Protein AF-A0A4Q9V4V1-F1 (afdb_monomer)

Radius of gyration: 19.23 Å; Cα contacts (8 Å, |Δi|>4): 78; chains: 1; bounding box: 47×26×48 Å

Sequence (100 aa):
MEKFIEYLSTLWPLLPLLFFIIAVTFRLLDNSTSLFLQRDILINSSNVSRRLLKSQIKHNSDPEFTRKLKQALILRNLQQGFIILSILSFPFSLLFFFLG

pLDDT: mean 79.48, std 10.21, range [53.47, 93.38]

Mean predicted aligned error: 8.37 Å

Foldseek 3Di:
DVVVLVVVLVCLVCLLVVLLVLLVVLVVVLPVQVLCVVVVNDDPDPDDDPVNLVVCLVPPPDPVSNVSSVVSNVSNVSSVVSNVSSVVSVVVSVVSNVVD

Solvent-accessible surface area (backbone atoms only — not comparable to full-atom values): 5474 Å² total; per-residue (Å²): 110,66,69,60,51,55,56,46,39,69,50,42,65,50,48,25,55,52,29,39,52,53,19,51,50,34,54,70,67,45,56,52,54,59,61,36,56,78,66,73,47,87,65,99,50,87,68,74,53,72,68,55,53,56,49,47,53,71,73,51,86,53,67,68,60,35,49,54,52,51,49,34,51,51,35,53,50,51,20,53,49,27,43,50,50,15,60,59,36,42,64,54,23,51,51,40,55,72,74,96

Secondary structure (DSSP, 8-state):
-HHHHHHHHHHGGGHHHHHHHHHHHHHHH--HHHHHHTTT---SSSS--HHHHHHHHHH---HHHHHHHHHHHHHHHHHHHHHHHHHHHHHHHHHHHHH-

Structure (mmCIF, N/CA/C/O backbone):
data_AF-A0A4Q9V4V1-F1
#
_entry.id   AF-A0A4Q9V4V1-F1
#
loop_
_atom_site.group_PDB
_atom_site.id
_atom_site.type_symbol
_atom_site.label_atom_id
_atom_site.label_alt_id
_atom_site.label_comp_id
_atom_site.label_asym_id
_atom_site.label_entity_id
_atom_site.label_seq_id
_atom_site.pdbx_PDB_ins_code
_atom_site.Cartn_x
_atom_site.Cartn_y
_atom_site.Car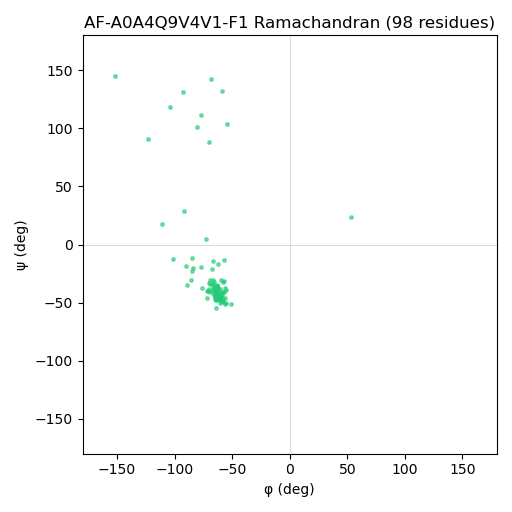tn_z
_atom_site.occupancy
_atom_site.B_iso_or_equiv
_atom_site.auth_seq_id
_atom_site.auth_comp_id
_atom_site.auth_asym_id
_atom_site.auth_atom_id
_atom_site.pdbx_PDB_model_num
ATOM 1 N N . MET A 1 1 ? 27.172 13.486 -19.898 1.00 62.59 1 MET A N 1
ATOM 2 C CA . MET A 1 1 ? 25.703 13.353 -19.785 1.00 62.59 1 MET A CA 1
ATOM 3 C C . MET A 1 1 ? 25.256 11.936 -20.132 1.00 62.59 1 MET A C 1
ATOM 5 O O . MET A 1 1 ? 24.509 11.365 -19.358 1.00 62.59 1 MET A O 1
ATOM 9 N N . GLU A 1 2 ? 25.788 11.333 -21.197 1.00 73.12 2 GLU A N 1
ATOM 10 C CA . GLU A 1 2 ? 25.455 9.961 -21.631 1.00 73.12 2 GLU A CA 1
ATOM 11 C C . GLU A 1 2 ? 25.662 8.891 -20.547 1.00 73.12 2 GLU A C 1
ATOM 13 O O . GLU A 1 2 ? 24.709 8.210 -20.194 1.00 73.12 2 GLU A O 1
ATOM 18 N N . LYS A 1 3 ? 26.833 8.846 -19.893 1.00 77.19 3 LYS A N 1
ATOM 19 C CA . LYS A 1 3 ? 27.079 7.912 -18.771 1.00 77.19 3 LYS A CA 1
ATOM 20 C C . LYS A 1 3 ? 26.081 8.047 -17.615 1.00 77.19 3 LYS A C 1
ATOM 22 O O . LYS A 1 3 ? 25.799 7.082 -16.921 1.00 77.19 3 LYS A O 1
ATOM 27 N N . PHE A 1 4 ? 25.563 9.254 -17.373 1.00 77.19 4 PHE A N 1
ATOM 28 C CA . PHE A 1 4 ? 24.568 9.471 -16.320 1.00 77.19 4 PHE A CA 1
ATOM 29 C C . PHE A 1 4 ? 23.213 8.870 -16.711 1.00 77.19 4 PHE A C 1
ATOM 31 O O . PHE A 1 4 ? 22.564 8.258 -15.870 1.00 77.19 4 PHE A O 1
ATOM 38 N N . ILE A 1 5 ? 22.815 8.999 -17.981 1.00 77.31 5 ILE A N 1
ATOM 39 C CA . ILE A 1 5 ? 21.590 8.382 -18.506 1.00 77.31 5 ILE A CA 1
ATOM 40 C C . ILE A 1 5 ? 21.718 6.856 -18.521 1.00 77.31 5 ILE A C 1
ATOM 42 O O . ILE A 1 5 ? 20.776 6.185 -18.126 1.00 77.31 5 ILE A O 1
ATOM 46 N N . GLU A 1 6 ? 22.886 6.321 -18.872 1.00 77.31 6 GLU A N 1
ATOM 47 C CA . GLU A 1 6 ? 23.177 4.879 -18.880 1.00 77.31 6 GLU A CA 1
ATOM 48 C C . GLU A 1 6 ? 23.102 4.251 -17.472 1.00 77.31 6 GLU A C 1
ATOM 50 O O . GLU A 1 6 ? 22.484 3.204 -17.260 1.00 77.31 6 GLU A O 1
ATOM 55 N N . TYR A 1 7 ? 23.656 4.923 -16.455 1.00 81.12 7 TYR A N 1
ATOM 56 C CA . TYR A 1 7 ? 23.487 4.474 -15.070 1.00 81.12 7 TYR A CA 1
ATOM 57 C C . TYR A 1 7 ? 22.031 4.576 -14.603 1.00 81.12 7 TYR A C 1
ATOM 59 O O . TYR A 1 7 ? 21.549 3.707 -13.873 1.00 81.12 7 TYR A O 1
ATOM 67 N N . LEU A 1 8 ? 21.317 5.622 -15.024 1.00 75.88 8 LEU A N 1
ATOM 68 C CA . LEU A 1 8 ? 19.926 5.836 -14.642 1.00 75.88 8 LEU A CA 1
ATOM 69 C C . LEU A 1 8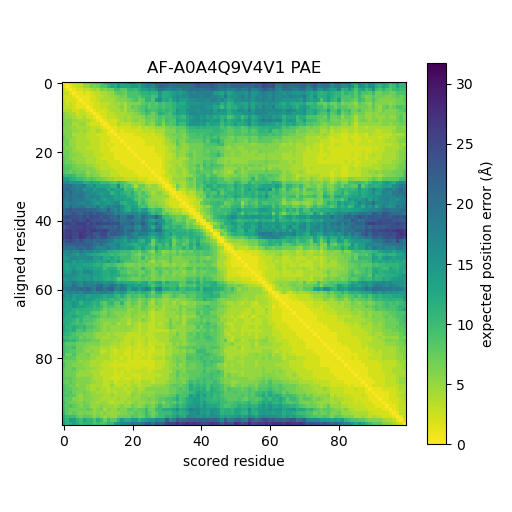 ? 18.981 4.822 -15.309 1.00 75.88 8 LEU A C 1
ATOM 71 O O . LEU A 1 8 ? 18.090 4.305 -14.634 1.00 75.88 8 LEU A O 1
ATOM 75 N N . SER A 1 9 ? 19.201 4.486 -16.584 1.00 74.12 9 SER A N 1
ATOM 76 C CA . SER A 1 9 ? 18.433 3.476 -17.328 1.00 74.12 9 SER A CA 1
ATOM 77 C C . SER A 1 9 ? 18.639 2.074 -16.759 1.00 74.12 9 SER A C 1
ATOM 79 O O . SER A 1 9 ? 17.693 1.293 -16.709 1.00 74.12 9 SER A O 1
ATOM 81 N N . THR A 1 10 ? 19.829 1.784 -16.228 1.00 79.88 10 THR A N 1
ATOM 82 C CA . THR A 1 10 ? 20.115 0.520 -15.533 1.00 79.88 10 THR A CA 1
ATOM 83 C C . THR A 1 10 ? 19.373 0.413 -14.193 1.00 79.88 10 THR A C 1
ATOM 85 O O . THR A 1 10 ? 18.961 -0.674 -13.790 1.00 79.88 10 THR A O 1
ATOM 88 N N . LEU A 1 11 ? 19.172 1.533 -13.486 1.00 80.81 11 LEU A N 1
ATOM 89 C CA . LEU A 1 11 ? 18.534 1.557 -12.164 1.00 80.81 11 LEU A CA 1
ATOM 90 C C . LEU A 1 11 ? 16.995 1.613 -12.231 1.00 80.81 11 LEU A C 1
ATOM 92 O O . LEU A 1 11 ? 16.311 1.099 -11.343 1.00 80.81 11 LEU A O 1
ATOM 96 N N . TRP A 1 12 ? 16.438 2.236 -13.273 1.00 79.94 12 TRP A N 1
ATOM 97 C CA . TRP A 1 12 ? 14.994 2.464 -13.435 1.00 79.94 12 TRP A CA 1
ATOM 98 C C . TRP A 1 12 ? 14.126 1.188 -13.377 1.00 79.94 12 TRP A C 1
ATOM 100 O O . TRP A 1 12 ? 13.059 1.230 -12.759 1.00 79.94 12 TRP A O 1
ATOM 110 N N . PRO A 1 13 ? 14.569 0.034 -13.919 1.00 81.31 13 PRO A N 1
ATOM 111 C CA . PRO A 1 13 ? 13.860 -1.240 -13.799 1.00 81.31 13 PRO A CA 1
ATOM 112 C C . PRO A 1 13 ? 13.694 -1.777 -12.383 1.00 81.31 13 PRO A C 1
ATOM 114 O O . PRO A 1 13 ? 12.832 -2.623 -12.146 1.00 81.31 13 PRO A O 1
ATOM 117 N N . LEU A 1 14 ? 14.464 -1.270 -11.419 1.00 86.81 14 LEU A N 1
ATOM 118 C CA . LEU A 1 14 ? 14.362 -1.695 -10.027 1.00 86.81 14 LEU A CA 1
ATOM 119 C C . LEU A 1 14 ? 13.259 -0.952 -9.248 1.00 86.81 14 LEU A C 1
ATOM 121 O O . LEU A 1 14 ? 12.791 -1.452 -8.223 1.00 86.81 14 LEU A O 1
ATOM 125 N N . LEU A 1 15 ? 12.808 0.218 -9.720 1.00 87.38 15 LEU A N 1
ATOM 126 C CA . LEU A 1 15 ? 11.789 1.036 -9.041 1.00 87.38 15 LEU A CA 1
ATOM 127 C C . LEU A 1 15 ? 10.436 0.324 -8.855 1.00 87.38 15 LEU A C 1
ATOM 129 O O . LEU A 1 15 ? 9.905 0.369 -7.741 1.00 87.38 15 LEU A O 1
ATOM 133 N N . PRO A 1 16 ? 9.861 -0.352 -9.873 1.00 89.19 16 PRO A N 1
ATOM 134 C CA . PRO A 1 16 ? 8.596 -1.067 -9.713 1.00 89.19 16 PRO A CA 1
ATOM 135 C C . PRO A 1 16 ? 8.668 -2.124 -8.610 1.00 89.19 16 PRO A C 1
ATOM 137 O O . PRO A 1 16 ? 7.736 -2.240 -7.808 1.00 89.19 16 PRO A O 1
ATOM 140 N N . LEU A 1 17 ? 9.793 -2.847 -8.541 1.00 89.50 17 LEU A N 1
ATOM 141 C CA . LEU A 1 17 ? 10.059 -3.853 -7.515 1.00 89.50 17 LEU A CA 1
ATOM 142 C C . LEU A 1 17 ? 10.160 -3.208 -6.129 1.00 89.50 17 LEU A C 1
ATOM 144 O O . LEU A 1 17 ? 9.545 -3.691 -5.181 1.00 89.50 17 LEU A O 1
ATOM 148 N N . LEU A 1 18 ? 10.878 -2.089 -6.011 1.00 91.38 18 LEU A N 1
ATOM 149 C CA . LEU A 1 18 ? 11.021 -1.357 -4.754 1.00 91.38 18 LEU A CA 1
ATOM 150 C C . LEU A 1 18 ? 9.665 -0.864 -4.226 1.00 91.38 18 LEU A C 1
ATOM 152 O O . LEU A 1 18 ? 9.331 -1.104 -3.065 1.00 91.38 18 LEU A O 1
ATOM 156 N N . PHE A 1 19 ? 8.839 -0.247 -5.076 1.00 91.50 19 PHE A N 1
ATOM 157 C CA . PHE A 1 19 ? 7.491 0.178 -4.685 1.00 91.50 19 PHE A CA 1
ATOM 158 C C . PHE A 1 19 ? 6.592 -1.003 -4.312 1.00 91.50 19 PHE A C 1
ATOM 160 O O . PHE A 1 19 ? 5.805 -0.902 -3.368 1.00 91.50 19 PHE A O 1
ATOM 167 N N . PHE A 1 20 ? 6.734 -2.138 -4.999 1.00 90.81 20 PHE A N 1
ATOM 168 C CA . PHE A 1 20 ? 5.999 -3.352 -4.667 1.00 90.81 20 PHE A CA 1
ATOM 169 C C . PHE A 1 20 ? 6.391 -3.907 -3.291 1.00 90.81 20 PHE A C 1
ATOM 171 O O . PHE A 1 20 ? 5.512 -4.196 -2.480 1.00 90.81 20 PHE A O 1
ATOM 178 N N . ILE A 1 21 ? 7.690 -3.997 -2.989 1.00 92.50 21 ILE A N 1
ATOM 179 C CA . ILE A 1 21 ? 8.185 -4.449 -1.679 1.00 92.50 21 ILE A CA 1
ATOM 180 C C . ILE A 1 21 ? 7.639 -3.548 -0.570 1.00 92.50 21 ILE A C 1
ATOM 182 O O . ILE A 1 21 ? 7.095 -4.044 0.414 1.00 92.50 21 ILE A O 1
ATOM 186 N N . ILE A 1 22 ? 7.709 -2.226 -0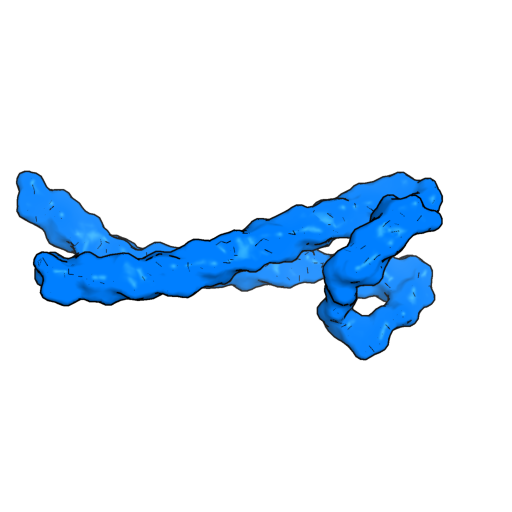.749 1.00 91.06 22 ILE A N 1
ATOM 187 C CA . ILE A 1 22 ? 7.168 -1.264 0.218 1.00 91.06 22 ILE A CA 1
ATOM 188 C C . ILE A 1 22 ? 5.661 -1.484 0.427 1.00 91.06 22 ILE A C 1
ATOM 190 O O . ILE A 1 22 ? 5.191 -1.513 1.568 1.00 91.06 22 ILE A O 1
ATOM 194 N N . ALA A 1 23 ? 4.895 -1.698 -0.647 1.00 90.75 23 ALA A N 1
ATOM 195 C CA . ALA A 1 23 ? 3.473 -2.005 -0.541 1.00 90.75 23 ALA A CA 1
ATOM 196 C C . ALA A 1 23 ? 3.207 -3.297 0.250 1.00 90.75 23 ALA A C 1
ATOM 198 O O . ALA A 1 23 ? 2.318 -3.328 1.103 1.00 90.75 23 ALA A O 1
ATOM 199 N N . VAL A 1 24 ? 3.972 -4.361 -0.005 1.00 88.62 24 VAL A N 1
ATOM 200 C CA . VAL A 1 24 ? 3.845 -5.630 0.725 1.00 88.62 24 VAL A CA 1
ATOM 201 C C . VAL A 1 24 ? 4.175 -5.444 2.204 1.00 88.62 24 VAL A C 1
ATOM 203 O O . VAL A 1 24 ? 3.431 -5.933 3.050 1.00 88.62 24 VAL A O 1
ATOM 206 N N . THR A 1 25 ? 5.208 -4.674 2.542 1.00 90.25 25 THR A N 1
ATOM 207 C CA . THR A 1 25 ? 5.546 -4.366 3.939 1.00 90.25 25 THR A CA 1
ATOM 208 C C . THR A 1 25 ? 4.405 -3.644 4.652 1.00 90.25 25 THR A C 1
ATOM 210 O O . THR A 1 25 ? 4.028 -4.041 5.753 1.00 90.25 25 THR A O 1
ATOM 213 N N . PHE A 1 26 ? 3.783 -2.639 4.024 1.00 86.44 26 PHE A N 1
ATOM 214 C CA . PHE A 1 26 ? 2.611 -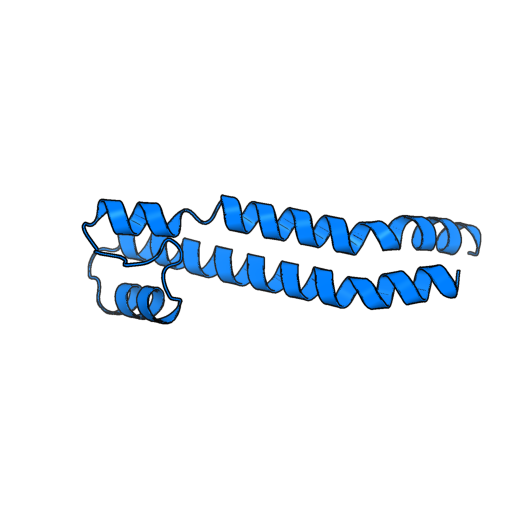1.976 4.610 1.00 86.44 26 PHE A CA 1
ATOM 215 C C . PHE A 1 26 ? 1.422 -2.920 4.782 1.00 86.44 26 PHE A C 1
ATOM 217 O O . PHE A 1 26 ? 0.699 -2.809 5.769 1.00 86.44 26 PHE A O 1
ATOM 224 N N . ARG A 1 27 ? 1.240 -3.877 3.867 1.00 84.06 27 ARG A N 1
ATOM 225 C CA . ARG A 1 27 ? 0.216 -4.919 4.003 1.00 84.06 27 ARG A CA 1
ATOM 226 C C . ARG A 1 27 ? 0.489 -5.844 5.189 1.00 84.06 27 ARG A C 1
ATOM 228 O O . ARG A 1 27 ? -0.451 -6.231 5.867 1.00 84.06 27 ARG A O 1
ATOM 235 N N . LEU A 1 28 ? 1.748 -6.214 5.417 1.00 84.00 28 LEU A N 1
ATOM 236 C CA . LEU A 1 28 ? 2.143 -7.059 6.549 1.00 84.00 28 LEU A CA 1
ATOM 237 C C . LEU A 1 28 ? 2.030 -6.314 7.884 1.00 84.00 28 LEU A C 1
ATOM 239 O O . LEU A 1 28 ? 1.699 -6.922 8.897 1.00 84.00 28 LEU A O 1
ATOM 243 N N . LEU A 1 29 ? 2.275 -5.002 7.882 1.00 81.50 29 LEU A N 1
ATOM 244 C CA . LEU A 1 29 ? 2.129 -4.157 9.066 1.00 81.50 29 LEU A CA 1
ATOM 245 C C . LEU A 1 29 ? 0.657 -3.825 9.378 1.00 81.50 29 LEU A C 1
ATOM 247 O O . LEU A 1 29 ? 0.335 -3.471 10.514 1.00 81.50 29 LEU A O 1
ATOM 251 N N . ASP A 1 30 ? -0.248 -3.957 8.402 1.00 75.69 30 ASP A N 1
ATOM 252 C CA . ASP A 1 30 ? -1.691 -3.811 8.603 1.00 75.69 30 ASP A CA 1
ATOM 253 C C . ASP A 1 30 ? -2.250 -4.990 9.422 1.00 75.69 30 ASP A C 1
ATOM 255 O O . ASP A 1 30 ? -2.716 -5.998 8.896 1.00 75.69 30 ASP A O 1
ATOM 259 N N . ASN A 1 31 ? -2.221 -4.843 10.748 1.00 70.06 31 ASN A N 1
ATOM 260 C CA . ASN A 1 31 ? -2.784 -5.805 11.696 1.00 70.06 31 ASN A CA 1
ATOM 261 C C . ASN A 1 31 ? -4.253 -5.498 12.067 1.00 70.06 31 ASN A C 1
ATOM 263 O O . ASN A 1 31 ? -4.708 -5.779 13.180 1.00 70.06 31 ASN A O 1
ATOM 267 N N . SER A 1 32 ? -5.014 -4.877 11.159 1.00 67.12 32 SER A N 1
ATOM 268 C CA . SER A 1 32 ? -6.418 -4.517 11.406 1.00 67.12 32 SER A CA 1
ATOM 269 C C . SER A 1 32 ? -7.282 -5.706 11.816 1.00 67.12 32 SER A C 1
ATOM 271 O O . SER A 1 32 ? -8.089 -5.584 12.728 1.00 67.12 32 SER A O 1
ATOM 273 N N . THR A 1 33 ? -7.093 -6.876 11.219 1.00 65.38 33 THR A N 1
ATOM 274 C CA . THR A 1 33 ? -7.910 -8.066 11.509 1.00 65.38 33 THR A CA 1
ATOM 275 C C . THR A 1 33 ? -7.752 -8.556 12.951 1.00 65.38 33 THR A C 1
ATOM 277 O O . THR A 1 33 ? -8.746 -8.890 13.594 1.00 65.38 33 THR A O 1
ATOM 280 N N . SER A 1 34 ? -6.536 -8.517 13.505 1.00 63.84 34 SER A N 1
ATOM 281 C CA . SER A 1 34 ? -6.287 -8.855 14.915 1.00 63.84 34 SER A CA 1
ATOM 282 C C . SER A 1 34 ? -6.965 -7.865 15.867 1.00 63.84 34 SER A C 1
ATOM 284 O O . SER A 1 34 ? -7.548 -8.273 16.868 1.00 63.84 34 SER A O 1
ATOM 286 N N . LEU A 1 35 ? -6.972 -6.572 15.521 1.00 68.38 35 LEU A N 1
ATOM 287 C CA . LEU A 1 35 ? -7.608 -5.526 16.332 1.00 68.38 35 LEU A CA 1
ATOM 288 C C . LEU A 1 35 ? -9.119 -5.722 16.480 1.00 68.38 35 LEU A C 1
ATOM 290 O O . LEU A 1 35 ? -9.676 -5.456 17.541 1.00 68.38 35 LEU A O 1
ATOM 294 N N . PHE A 1 36 ? -9.783 -6.178 15.423 1.00 68.12 36 PHE A N 1
ATOM 295 C CA . PHE A 1 36 ? -11.216 -6.462 15.447 1.00 68.12 36 PHE A CA 1
ATOM 296 C C . PHE A 1 36 ? -11.542 -7.776 16.176 1.00 68.12 36 PHE A C 1
ATOM 298 O O . PHE A 1 36 ? -12.520 -7.818 16.920 1.00 68.12 36 PHE A O 1
ATOM 305 N N . LEU A 1 37 ? -10.702 -8.809 16.024 1.00 64.88 37 LEU A N 1
ATOM 306 C CA . LEU A 1 37 ? -10.834 -10.072 16.762 1.00 64.88 37 LEU A CA 1
ATOM 307 C C . LEU A 1 37 ? -10.691 -9.870 18.280 1.00 64.88 37 LEU A C 1
ATOM 309 O O . LEU A 1 37 ? -11.433 -10.472 19.042 1.00 64.88 37 LEU A O 1
ATOM 313 N N . GLN A 1 38 ? -9.803 -8.974 18.728 1.00 64.19 38 GLN A N 1
ATOM 314 C CA . GLN A 1 38 ? -9.629 -8.637 20.152 1.00 64.19 38 GLN A CA 1
ATOM 315 C C . GLN A 1 38 ? -10.831 -7.918 20.792 1.00 64.19 38 GLN A C 1
ATOM 317 O O . GLN A 1 38 ? -10.882 -7.781 22.012 1.00 64.19 38 GLN A O 1
ATOM 322 N N . ARG A 1 39 ? -11.773 -7.411 19.991 1.00 64.75 39 ARG A N 1
ATOM 323 C CA . ARG A 1 39 ? -12.983 -6.722 20.466 1.00 64.75 39 ARG A CA 1
ATOM 324 C C . ARG A 1 39 ? -14.261 -7.533 20.210 1.00 64.75 39 ARG A C 1
ATOM 326 O O . ARG A 1 39 ? -15.337 -6.945 20.212 1.00 64.75 39 ARG A O 1
ATOM 333 N N . ASP A 1 40 ? -14.140 -8.841 19.956 1.00 59.00 40 ASP A N 1
ATOM 334 C CA . ASP A 1 40 ? -15.250 -9.754 19.622 1.00 59.00 40 ASP A CA 1
ATOM 335 C C . ASP A 1 40 ? -16.116 -9.279 18.442 1.00 59.00 40 ASP A C 1
ATOM 337 O O . ASP A 1 40 ? -17.275 -9.668 18.275 1.00 59.00 40 ASP A O 1
ATOM 341 N N . ILE A 1 41 ? -15.556 -8.433 17.572 1.00 62.91 41 ILE A N 1
ATOM 342 C CA . ILE A 1 41 ? -16.257 -8.004 16.372 1.00 62.91 41 ILE A CA 1
ATOM 343 C C . ILE A 1 41 ? -16.101 -9.131 15.358 1.00 62.91 41 ILE A C 1
ATOM 345 O O . ILE A 1 41 ? -15.055 -9.268 14.726 1.00 62.91 41 ILE A O 1
ATOM 349 N N . LEU A 1 42 ? -17.154 -9.939 15.214 1.00 53.47 42 LEU A N 1
ATOM 350 C CA . LEU A 1 42 ? -17.265 -10.992 14.206 1.00 53.47 42 LEU A CA 1
ATOM 351 C C . LEU A 1 42 ? -17.031 -10.406 12.811 1.00 53.47 42 LEU A C 1
ATOM 353 O O . LEU A 1 42 ? -17.887 -9.740 12.225 1.00 53.47 42 LEU A O 1
ATOM 357 N N . ILE A 1 43 ? -15.841 -10.655 12.276 1.00 58.69 43 ILE A N 1
ATOM 358 C CA . ILE A 1 43 ? -15.498 -10.342 10.897 1.00 58.69 43 ILE A CA 1
ATOM 359 C C . ILE A 1 43 ? -15.511 -11.647 10.117 1.00 58.69 43 ILE A C 1
ATOM 361 O O . ILE A 1 43 ? -14.688 -12.527 10.347 1.00 58.69 43 ILE A O 1
ATOM 365 N N . ASN A 1 44 ? -16.387 -11.738 9.122 1.00 54.66 44 ASN A N 1
ATOM 366 C CA . ASN A 1 44 ? -16.477 -12.910 8.246 1.00 54.66 44 ASN A CA 1
ATOM 367 C C . ASN A 1 44 ? -15.304 -13.028 7.252 1.00 54.66 44 ASN A C 1
ATOM 369 O O . ASN A 1 44 ? -15.325 -13.881 6.371 1.00 54.66 44 ASN A O 1
ATOM 373 N N . SER A 1 45 ? -14.290 -12.158 7.331 1.00 56.66 45 SER A N 1
ATOM 374 C CA . SER A 1 45 ? -13.171 -12.169 6.389 1.00 56.66 45 SER A CA 1
ATOM 375 C C . SER A 1 45 ? -11.887 -11.640 7.017 1.00 56.66 45 SER A C 1
ATOM 377 O O . SER A 1 45 ? -11.915 -10.648 7.745 1.00 56.66 45 SER A O 1
ATOM 379 N N . SER A 1 46 ? -10.757 -12.229 6.616 1.00 55.44 46 SER A N 1
ATOM 380 C CA . SER A 1 46 ? -9.396 -11.755 6.920 1.00 55.44 46 SER A CA 1
ATOM 381 C C . SER A 1 46 ? -9.137 -10.312 6.456 1.00 55.44 46 SER A C 1
ATOM 383 O O . SER A 1 46 ? -8.154 -9.706 6.867 1.00 55.44 46 SER A O 1
ATOM 385 N N . ASN A 1 47 ? -10.014 -9.738 5.625 1.00 58.81 47 ASN A N 1
ATOM 386 C CA . ASN A 1 47 ? -9.847 -8.421 5.031 1.00 58.81 47 ASN A CA 1
ATOM 387 C C . ASN A 1 47 ? -11.048 -7.530 5.376 1.00 58.81 47 ASN A C 1
ATOM 389 O O . ASN A 1 47 ? -12.053 -7.498 4.664 1.00 58.81 47 ASN A O 1
ATOM 393 N N . VAL A 1 48 ? -10.957 -6.799 6.487 1.00 68.31 48 VAL A N 1
ATOM 394 C C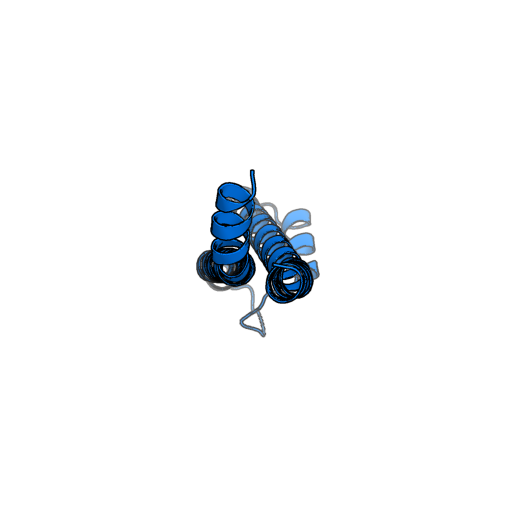A . VAL A 1 48 ? -12.050 -5.936 6.955 1.00 68.31 48 VAL A CA 1
ATOM 395 C C . VAL A 1 48 ? -12.387 -4.891 5.888 1.00 68.31 48 VAL A C 1
ATOM 397 O O . VAL A 1 48 ? -11.499 -4.236 5.333 1.00 68.31 48 VAL A O 1
ATOM 400 N N . SER A 1 49 ? -13.667 -4.703 5.559 1.00 73.38 49 SER A N 1
ATOM 401 C CA . SER A 1 49 ? -14.040 -3.748 4.510 1.00 73.38 49 SER A CA 1
ATOM 402 C C . SER A 1 49 ? -13.762 -2.301 4.943 1.00 73.38 49 SER A C 1
ATOM 404 O O . SER A 1 49 ? -13.987 -1.909 6.089 1.00 73.38 49 SER A O 1
ATOM 406 N N . ARG A 1 50 ? -13.308 -1.457 4.005 1.00 76.00 50 ARG A N 1
ATOM 407 C CA . ARG A 1 50 ? -13.016 -0.032 4.271 1.00 76.00 50 ARG A CA 1
ATOM 408 C C . ARG A 1 50 ? -14.245 0.724 4.795 1.00 76.00 50 ARG A C 1
ATOM 410 O O . ARG A 1 50 ? -14.109 1.660 5.578 1.00 76.00 50 ARG A O 1
ATOM 417 N N . ARG A 1 51 ? -15.443 0.319 4.350 1.00 78.50 51 ARG A N 1
ATOM 418 C CA . ARG A 1 51 ? -16.728 0.869 4.811 1.00 78.50 51 ARG A CA 1
ATOM 419 C C . ARG A 1 51 ? -16.974 0.526 6.280 1.00 78.50 51 ARG A C 1
ATOM 421 O O . ARG A 1 51 ? -17.373 1.403 7.037 1.00 78.50 51 ARG A O 1
ATOM 428 N N . LEU A 1 52 ? -16.663 -0.706 6.678 1.00 76.88 52 LEU A N 1
ATOM 429 C CA . LEU A 1 52 ? -16.826 -1.188 8.047 1.00 76.88 52 LEU A CA 1
ATOM 430 C C . LEU A 1 52 ? -15.821 -0.518 8.999 1.00 76.88 52 LEU A C 1
ATOM 432 O O . LEU A 1 52 ? -16.239 -0.043 10.050 1.00 76.88 52 LEU A O 1
ATOM 436 N N . LEU A 1 53 ? -14.556 -0.322 8.586 1.00 78.00 53 LEU A N 1
ATOM 437 C CA . LEU A 1 53 ? -13.599 0.508 9.345 1.00 78.00 53 LEU A CA 1
ATOM 438 C C . LEU A 1 53 ? -14.125 1.928 9.570 1.00 78.00 53 LEU A C 1
ATOM 440 O O . LEU A 1 53 ? -14.123 2.416 10.694 1.00 78.00 53 LEU A O 1
ATOM 444 N N . LYS A 1 54 ? -14.576 2.607 8.507 1.00 81.62 54 LYS A N 1
ATOM 445 C CA . LYS A 1 54 ? -15.073 3.989 8.613 1.00 81.62 54 LYS A CA 1
ATOM 446 C C . LYS A 1 54 ? -16.323 4.093 9.488 1.00 81.62 54 LYS A C 1
ATOM 448 O O . LYS A 1 54 ? -16.452 5.060 10.231 1.00 81.62 54 LYS A O 1
ATOM 453 N N . SER A 1 55 ? -17.222 3.114 9.402 1.00 82.25 55 SER A N 1
ATOM 454 C CA . SER A 1 55 ? -18.415 3.043 10.248 1.00 82.25 55 SER A CA 1
ATOM 455 C C . SER A 1 55 ? -18.034 2.874 11.721 1.00 82.25 55 SER A C 1
ATOM 457 O O . SER A 1 55 ? -18.478 3.663 12.551 1.00 82.25 55 SER A O 1
ATOM 459 N N . GLN A 1 56 ? -17.122 1.949 12.035 1.00 80.62 56 GLN A N 1
ATOM 460 C CA . GLN A 1 56 ? -16.639 1.739 13.402 1.00 80.62 56 GLN A CA 1
ATOM 461 C C . GLN A 1 56 ? -15.877 2.951 13.950 1.00 80.62 56 GLN A C 1
ATOM 463 O O . GLN A 1 56 ? -16.113 3.350 15.078 1.00 80.62 56 GLN A O 1
ATOM 468 N N . ILE A 1 57 ? -15.062 3.634 13.142 1.00 82.50 57 ILE A N 1
ATOM 469 C CA . ILE A 1 57 ? -14.401 4.890 13.552 1.00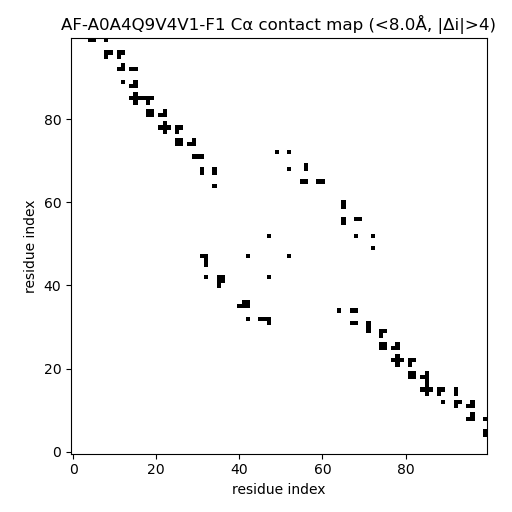 82.50 57 ILE A CA 1
ATOM 470 C C . ILE A 1 57 ? -15.413 5.989 13.932 1.00 82.50 57 ILE A C 1
ATOM 472 O O . ILE A 1 57 ? -15.089 6.856 14.738 1.00 82.50 57 ILE A O 1
ATOM 476 N N . LYS A 1 58 ? -16.608 6.001 13.324 1.00 83.94 58 LYS A N 1
ATOM 477 C CA . LYS A 1 58 ? -17.628 7.038 13.551 1.00 83.94 58 LYS A CA 1
ATOM 478 C C . LYS A 1 58 ? -18.570 6.709 14.712 1.00 83.94 58 LYS A C 1
ATOM 480 O O . LYS A 1 58 ? -19.036 7.626 15.376 1.00 83.94 58 LYS A O 1
ATOM 485 N N . HIS A 1 59 ? -18.886 5.431 14.908 1.00 81.44 59 HIS A N 1
ATOM 486 C CA . HIS A 1 59 ? -19.893 4.982 15.874 1.00 81.44 59 HIS A CA 1
ATOM 487 C C . HIS A 1 59 ? -19.310 4.444 17.182 1.00 81.44 59 HIS A C 1
ATOM 489 O O . HIS A 1 59 ? -20.064 4.246 18.130 1.00 81.44 59 HIS A O 1
ATOM 495 N N . ASN A 1 60 ? -18.004 4.183 17.244 1.00 79.56 60 ASN A N 1
ATOM 496 C CA . ASN A 1 60 ? -17.382 3.591 18.418 1.00 79.56 60 ASN A CA 1
ATOM 497 C C . ASN A 1 60 ? -16.848 4.681 19.361 1.00 79.56 60 ASN A C 1
ATOM 499 O O . ASN A 1 60 ? -16.162 5.608 18.931 1.00 79.56 60 ASN A O 1
ATOM 503 N N . SER A 1 61 ? -17.182 4.565 20.645 1.00 75.38 61 SER A N 1
ATOM 504 C CA . SER A 1 61 ? -16.833 5.549 21.677 1.00 75.38 61 SER A CA 1
ATOM 505 C C . SER A 1 61 ? -15.438 5.333 22.270 1.00 75.38 61 SER A C 1
ATOM 507 O O . SER A 1 61 ? -14.954 6.203 22.988 1.00 75.38 61 SER A O 1
ATOM 509 N N . ASP A 1 62 ? -14.788 4.196 21.989 1.00 82.81 62 ASP A N 1
ATOM 510 C CA . ASP A 1 62 ? -13.443 3.893 22.485 1.00 82.81 62 ASP A CA 1
ATOM 511 C C . ASP A 1 62 ? -12.371 4.665 21.677 1.00 82.81 62 ASP A C 1
ATOM 513 O O . ASP A 1 62 ? -12.146 4.377 20.488 1.00 82.81 62 ASP A O 1
ATOM 517 N N . PRO A 1 63 ? -11.681 5.647 22.292 1.00 80.62 63 PRO A N 1
ATOM 518 C CA . PRO A 1 63 ? -10.684 6.459 21.606 1.00 80.62 63 PRO A CA 1
ATOM 519 C C . PRO A 1 63 ? -9.424 5.664 21.236 1.00 80.62 63 PRO A C 1
ATOM 521 O O . PRO A 1 63 ? -8.800 5.962 20.211 1.00 80.62 63 PRO A O 1
ATOM 524 N N . GLU A 1 64 ? -9.044 4.644 22.012 1.00 80.31 64 GLU A N 1
ATOM 525 C CA . GLU A 1 64 ? -7.845 3.849 21.733 1.00 80.31 64 GLU A CA 1
ATOM 526 C C . GLU A 1 64 ? -8.069 2.955 20.510 1.00 80.31 64 GLU A C 1
ATOM 528 O O . GLU A 1 64 ? -7.251 2.929 19.582 1.00 80.31 64 GLU A O 1
ATOM 533 N N . PHE A 1 65 ? -9.224 2.287 20.464 1.00 78.81 65 PHE A N 1
ATOM 534 C CA . PHE A 1 65 ? -9.633 1.460 19.332 1.00 78.81 65 PHE A CA 1
ATOM 535 C C . PHE A 1 65 ? -9.782 2.289 18.052 1.00 78.81 65 PHE A C 1
ATOM 537 O O . PHE A 1 65 ? -9.233 1.940 17.003 1.00 78.81 65 PHE A O 1
ATOM 544 N N . THR A 1 66 ? -10.426 3.453 18.149 1.00 83.00 66 THR A N 1
ATOM 545 C CA . THR A 1 66 ? -10.592 4.381 17.023 1.00 83.00 66 THR A CA 1
ATOM 546 C C . THR A 1 66 ? -9.249 4.862 16.469 1.00 83.00 66 THR A C 1
ATOM 548 O O . THR A 1 66 ? -9.083 4.980 15.250 1.00 83.00 66 THR A O 1
ATOM 551 N N . ARG A 1 67 ? -8.254 5.107 17.333 1.00 83.50 67 ARG A N 1
ATOM 552 C CA . ARG A 1 67 ? -6.902 5.496 16.905 1.00 83.50 67 ARG A CA 1
ATOM 553 C C . ARG A 1 67 ? -6.213 4.381 16.119 1.00 83.50 67 ARG A C 1
ATOM 555 O O . ARG A 1 67 ? -5.661 4.654 15.052 1.00 83.50 67 ARG A O 1
ATOM 562 N N . LYS A 1 68 ? -6.288 3.136 16.600 1.00 82.44 68 LYS A N 1
ATOM 563 C CA . LYS A 1 68 ? -5.709 1.970 15.911 1.00 82.44 68 LYS A CA 1
ATOM 564 C C . LYS A 1 68 ? -6.408 1.701 14.569 1.00 82.44 68 LYS A C 1
ATOM 566 O O . LYS A 1 68 ? -5.737 1.466 13.567 1.00 82.44 68 LYS A O 1
ATOM 571 N N . LEU A 1 69 ? -7.733 1.861 14.501 1.00 82.38 69 LEU A N 1
ATOM 572 C CA . LEU A 1 69 ? -8.495 1.781 13.246 1.00 82.38 69 LEU A CA 1
ATOM 573 C C . LEU A 1 69 ? -8.096 2.858 12.230 1.00 82.38 69 LEU A C 1
ATOM 575 O O . LEU A 1 69 ? -7.964 2.571 11.039 1.00 82.38 69 LEU A O 1
ATOM 579 N N . LYS A 1 70 ? -7.889 4.102 12.680 1.00 83.81 70 LYS A N 1
ATOM 580 C CA . LYS A 1 70 ? -7.393 5.182 11.812 1.00 83.81 70 LYS A CA 1
ATOM 581 C C . LYS A 1 70 ? -5.993 4.875 11.282 1.00 83.81 70 LYS A C 1
ATOM 583 O O . LYS A 1 70 ? -5.757 5.081 10.095 1.00 83.81 70 LYS A O 1
ATOM 588 N N . GLN A 1 71 ? -5.093 4.359 12.123 1.00 84.38 71 GLN A N 1
ATOM 589 C CA . GLN A 1 71 ? -3.755 3.940 11.691 1.00 84.38 71 GLN A CA 1
ATOM 590 C C . GLN A 1 71 ? -3.824 2.846 10.624 1.00 84.38 71 GLN A C 1
ATOM 592 O O . GLN A 1 71 ? -3.226 3.009 9.563 1.00 84.38 71 GLN A O 1
ATOM 597 N N . ALA A 1 72 ? -4.623 1.799 10.840 1.00 83.88 72 ALA A N 1
ATOM 598 C CA . ALA A 1 72 ? -4.835 0.756 9.838 1.00 83.88 72 ALA A CA 1
ATOM 599 C C . ALA A 1 72 ? -5.375 1.315 8.509 1.00 83.88 72 ALA A C 1
ATOM 601 O O . ALA A 1 72 ? -4.915 0.947 7.429 1.00 83.88 72 ALA A O 1
ATOM 602 N N . LEU A 1 73 ? -6.314 2.267 8.567 1.00 84.75 73 LEU A N 1
ATOM 603 C CA . LEU A 1 73 ? -6.836 2.917 7.366 1.00 84.75 73 LEU A CA 1
ATOM 604 C C . LEU A 1 73 ? -5.749 3.703 6.610 1.00 84.75 73 LEU A C 1
ATOM 606 O O . LEU A 1 73 ? -5.712 3.651 5.381 1.00 84.75 73 LEU A O 1
ATOM 610 N N . ILE A 1 74 ? -4.872 4.416 7.322 1.00 87.31 74 ILE A N 1
ATOM 611 C CA . ILE A 1 74 ? -3.746 5.154 6.726 1.00 87.31 74 ILE A CA 1
ATOM 612 C C . ILE A 1 74 ? -2.771 4.184 6.055 1.00 87.31 74 ILE A C 1
ATOM 614 O O . ILE A 1 74 ? -2.416 4.390 4.896 1.00 87.31 74 ILE A O 1
ATOM 618 N N . LEU A 1 75 ? -2.395 3.106 6.745 1.00 85.56 75 LEU A N 1
ATOM 619 C CA . LEU A 1 75 ? -1.524 2.056 6.218 1.00 85.56 75 LEU A CA 1
ATOM 620 C C . LEU A 1 75 ? -2.0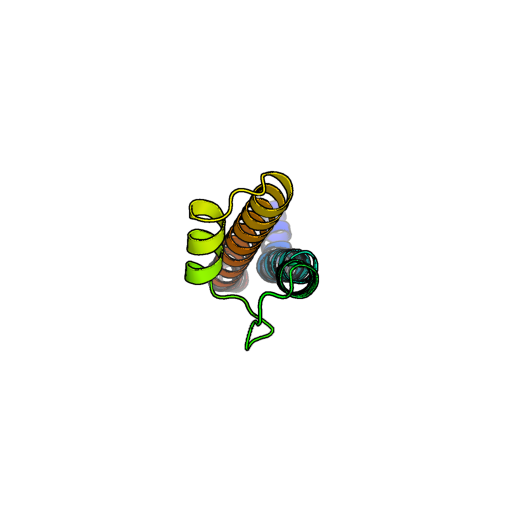70 1.445 4.930 1.00 85.56 75 LEU A C 1
ATOM 622 O O . LEU A 1 75 ? -1.358 1.345 3.932 1.00 85.56 75 LEU A O 1
ATOM 626 N N . ARG A 1 76 ? -3.365 1.131 4.913 1.00 85.19 76 ARG A N 1
ATOM 627 C CA . ARG A 1 76 ? -4.036 0.600 3.728 1.00 85.19 76 ARG A CA 1
ATOM 628 C C . ARG A 1 76 ? -4.083 1.601 2.573 1.00 85.19 76 ARG A C 1
ATOM 630 O O . ARG A 1 76 ? -3.970 1.205 1.414 1.00 85.19 76 ARG A O 1
ATOM 637 N N . ASN A 1 77 ? -4.254 2.893 2.862 1.00 87.62 77 ASN A N 1
ATOM 638 C CA . ASN A 1 77 ? -4.180 3.941 1.840 1.00 87.62 77 ASN A CA 1
ATOM 639 C C . ASN A 1 77 ? -2.763 4.051 1.262 1.00 87.62 77 ASN A C 1
ATOM 641 O O . ASN A 1 77 ? -2.624 4.133 0.044 1.00 87.62 77 ASN A O 1
ATOM 645 N N . LEU A 1 78 ? -1.732 4.012 2.114 1.00 89.12 78 LEU A N 1
ATOM 646 C CA . LEU A 1 78 ? -0.332 4.023 1.686 1.00 89.12 78 LEU A CA 1
ATOM 647 C C . LEU A 1 78 ? -0.020 2.813 0.810 1.00 89.12 78 LEU A C 1
ATOM 649 O O . LEU A 1 78 ? 0.480 2.988 -0.295 1.00 89.12 78 LEU A O 1
ATOM 653 N N . GLN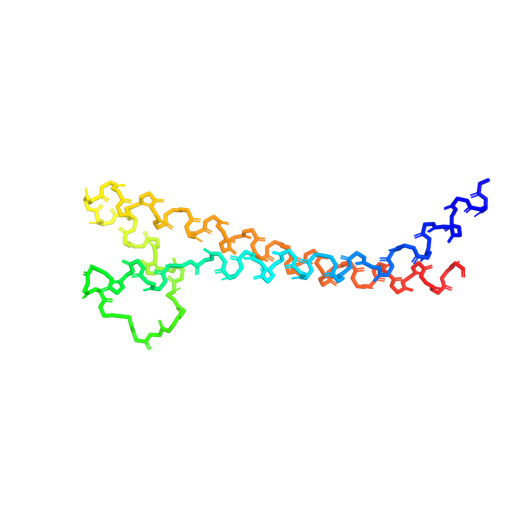 A 1 79 ? -0.381 1.606 1.254 1.00 91.19 79 GLN A N 1
ATOM 654 C CA . GLN A 1 79 ? -0.230 0.383 0.467 1.00 91.19 79 GLN A CA 1
ATOM 655 C C . GLN A 1 79 ? -0.843 0.544 -0.930 1.00 91.19 79 GLN A C 1
ATOM 657 O O . GLN A 1 79 ? -0.182 0.254 -1.923 1.00 91.19 79 GLN A O 1
ATOM 662 N N . GLN A 1 80 ? -2.098 1.002 -1.021 1.00 90.62 80 GLN A N 1
ATOM 663 C CA . GLN A 1 80 ? -2.757 1.220 -2.313 1.00 90.62 80 GLN A CA 1
ATOM 664 C C . GLN A 1 80 ? -2.005 2.238 -3.173 1.00 90.62 80 GLN A C 1
ATOM 666 O O . GLN A 1 80 ? -1.840 2.004 -4.367 1.00 90.62 80 GLN A O 1
ATOM 671 N N . GLY A 1 81 ? -1.511 3.323 -2.571 1.00 92.88 81 GLY A N 1
ATOM 672 C CA . GLY A 1 81 ? -0.663 4.298 -3.252 1.00 92.88 81 GLY A CA 1
ATOM 673 C C . GLY A 1 81 ? 0.603 3.663 -3.830 1.00 92.88 81 GLY A C 1
ATOM 674 O O . GLY A 1 81 ? 0.870 3.823 -5.016 1.00 92.88 81 GLY A O 1
ATOM 675 N N . PHE A 1 82 ? 1.336 2.877 -3.039 1.00 91.56 82 PHE A N 1
ATOM 676 C CA . PHE A 1 82 ? 2.557 2.201 -3.491 1.00 91.56 82 PHE A CA 1
ATOM 677 C C . PHE A 1 82 ? 2.302 1.130 -4.558 1.00 91.56 82 PHE A C 1
ATOM 679 O O . PHE A 1 82 ? 3.104 0.994 -5.477 1.00 91.56 82 PHE A O 1
ATOM 686 N N . ILE A 1 83 ? 1.170 0.420 -4.503 1.00 91.81 83 ILE A N 1
ATOM 687 C CA . ILE A 1 83 ? 0.761 -0.493 -5.584 1.00 91.81 83 ILE A CA 1
ATOM 688 C C . ILE A 1 83 ? 0.528 0.288 -6.878 1.00 91.81 83 ILE A C 1
ATOM 690 O O . ILE A 1 83 ? 1.031 -0.106 -7.926 1.00 91.81 83 ILE A O 1
ATOM 694 N N . ILE A 1 84 ? -0.201 1.406 -6.813 1.00 93.38 84 ILE A N 1
ATOM 695 C CA . ILE A 1 84 ? -0.455 2.251 -7.986 1.00 93.38 84 ILE A CA 1
ATOM 696 C C . ILE A 1 84 ? 0.864 2.798 -8.543 1.00 93.38 84 ILE A C 1
ATOM 698 O O . ILE A 1 84 ? 1.081 2.721 -9.747 1.00 93.38 84 ILE A O 1
ATOM 702 N N . LEU A 1 85 ? 1.766 3.285 -7.685 1.00 91.62 85 LEU A N 1
ATOM 703 C CA . LEU A 1 85 ? 3.098 3.739 -8.096 1.00 91.62 85 LEU A CA 1
ATOM 704 C C . LEU A 1 85 ? 3.907 2.619 -8.756 1.00 91.62 85 LEU A C 1
ATOM 706 O O . LEU A 1 85 ? 4.534 2.861 -9.779 1.00 91.62 85 LEU A O 1
ATOM 710 N N . SER A 1 86 ? 3.874 1.400 -8.213 1.00 91.62 86 SER A N 1
ATOM 711 C CA . SER A 1 86 ? 4.554 0.239 -8.799 1.00 91.62 86 SER A CA 1
ATOM 712 C C . SER A 1 86 ? 4.026 -0.072 -10.205 1.00 91.62 86 SER A C 1
ATOM 714 O O . SER A 1 86 ? 4.812 -0.198 -11.144 1.00 91.62 86 SER A O 1
ATOM 716 N N . ILE A 1 87 ? 2.700 -0.099 -10.374 1.00 92.25 87 ILE A N 1
ATOM 717 C CA . ILE A 1 87 ? 2.049 -0.353 -11.667 1.00 92.25 87 ILE A CA 1
ATOM 718 C C . ILE A 1 87 ? 2.372 0.756 -12.668 1.00 92.25 87 ILE A C 1
ATOM 720 O O . ILE A 1 87 ? 2.703 0.460 -13.810 1.00 92.25 87 ILE A O 1
ATOM 724 N N . LEU A 1 88 ? 2.301 2.022 -12.249 1.00 91.38 88 LEU A N 1
ATOM 725 C CA . LEU A 1 88 ? 2.633 3.164 -13.101 1.00 91.38 88 LEU A CA 1
ATOM 726 C C . LEU A 1 88 ? 4.118 3.196 -13.453 1.00 91.38 88 LEU A C 1
ATOM 728 O O . LEU A 1 88 ? 4.461 3.539 -14.574 1.00 91.38 88 LEU A O 1
ATOM 732 N N . SER A 1 89 ? 5.003 2.804 -12.538 1.00 88.50 89 SER A N 1
ATOM 733 C CA . SER A 1 89 ? 6.446 2.762 -12.785 1.00 88.50 89 SER A CA 1
ATOM 734 C C . SER A 1 89 ? 6.833 1.698 -13.812 1.00 88.50 89 SER A C 1
ATOM 736 O O . SER A 1 89 ? 7.903 1.800 -14.407 1.00 88.50 89 SER A O 1
ATOM 738 N N . PHE A 1 90 ? 5.990 0.690 -14.032 1.00 86.94 90 PHE A N 1
ATOM 739 C CA . PHE A 1 90 ? 6.250 -0.408 -14.958 1.00 86.94 90 PHE A CA 1
ATOM 740 C C . PHE A 1 90 ? 6.364 0.043 -16.432 1.00 86.94 90 PHE A C 1
ATOM 742 O O . PHE A 1 90 ? 7.408 -0.202 -17.038 1.00 86.94 90 PHE A O 1
ATOM 749 N N . PRO A 1 91 ? 5.383 0.755 -17.030 1.00 88.25 91 PRO A N 1
ATOM 750 C CA . PRO A 1 91 ? 5.514 1.282 -18.388 1.00 88.25 91 PRO A CA 1
ATOM 751 C C . PRO A 1 91 ? 6.639 2.315 -18.514 1.00 88.25 91 PRO A C 1
ATOM 753 O O . PRO A 1 91 ? 7.332 2.320 -19.525 1.00 88.25 91 PRO A O 1
ATOM 756 N N . PHE A 1 92 ? 6.879 3.147 -17.492 1.00 84.69 92 PHE A N 1
ATOM 757 C CA . PHE A 1 92 ? 8.021 4.070 -17.504 1.00 84.69 92 PHE A CA 1
ATOM 758 C C . PHE A 1 92 ? 9.352 3.316 -17.537 1.00 84.69 92 PHE A C 1
ATOM 760 O O . PHE A 1 92 ? 10.233 3.666 -18.314 1.00 84.69 92 PHE A O 1
ATOM 767 N N . SER A 1 93 ? 9.491 2.259 -16.738 1.00 84.12 93 SER A N 1
ATOM 768 C CA . SER A 1 93 ? 10.670 1.396 -16.768 1.00 84.12 93 SER A CA 1
ATOM 769 C C . SER A 1 93 ? 10.879 0.748 -18.134 1.00 84.12 93 SER A C 1
ATOM 771 O O . SER A 1 93 ? 12.009 0.748 -18.613 1.00 84.12 93 SER A O 1
ATOM 773 N N . LEU A 1 94 ? 9.821 0.233 -18.764 1.00 84.00 94 LEU A N 1
ATOM 774 C CA . LEU A 1 94 ? 9.906 -0.345 -20.106 1.00 84.00 94 LEU A CA 1
ATOM 775 C C . LEU A 1 94 ? 10.359 0.691 -21.138 1.00 84.00 94 LEU A C 1
ATOM 777 O O . LEU A 1 94 ? 11.262 0.412 -21.919 1.00 84.00 94 LEU A O 1
ATOM 781 N N . LEU A 1 95 ? 9.781 1.895 -21.118 1.00 84.19 95 LEU A N 1
ATOM 782 C CA . LEU A 1 95 ? 10.165 2.967 -22.038 1.00 84.19 95 LEU A CA 1
ATOM 783 C C . LEU A 1 95 ? 11.648 3.327 -21.903 1.00 84.19 95 LEU A C 1
ATOM 785 O O . LEU A 1 95 ? 12.343 3.373 -22.909 1.00 84.19 95 LEU A O 1
ATOM 789 N N . PHE A 1 96 ? 12.148 3.531 -20.682 1.00 77.69 96 PHE A N 1
ATOM 790 C CA . PHE A 1 96 ? 13.565 3.845 -20.463 1.00 77.69 96 PHE A CA 1
ATOM 791 C C . PHE A 1 96 ? 14.505 2.689 -20.812 1.00 77.69 96 PHE A C 1
ATOM 793 O O . PHE A 1 96 ? 15.627 2.944 -21.231 1.00 77.69 96 PHE A O 1
ATOM 800 N N . PHE A 1 97 ? 14.057 1.441 -20.664 1.00 75.56 97 PHE A N 1
ATO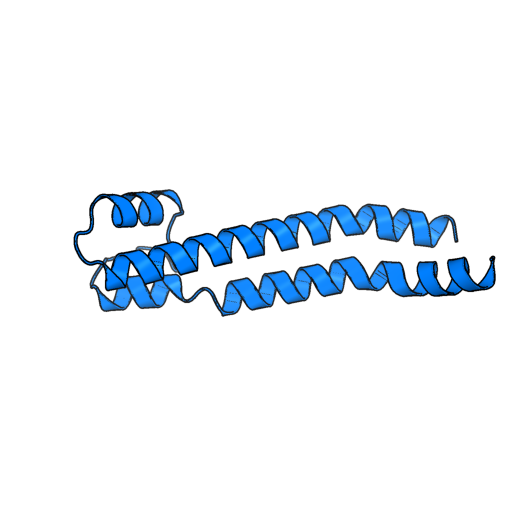M 801 C CA . PHE A 1 97 ? 14.842 0.275 -21.061 1.00 75.56 97 PHE A CA 1
ATOM 802 C C . PHE A 1 97 ? 14.974 0.146 -22.586 1.00 75.56 97 PHE A C 1
ATOM 804 O O . PHE A 1 97 ? 16.030 -0.234 -23.067 1.00 75.56 97 PHE A O 1
ATOM 811 N N . PHE A 1 98 ? 13.921 0.458 -23.349 1.00 77.44 98 PHE A N 1
ATOM 812 C CA . PHE A 1 98 ? 13.955 0.389 -24.817 1.00 77.44 98 PHE A CA 1
ATOM 813 C C . PHE A 1 98 ? 14.526 1.643 -25.494 1.00 77.44 98 PHE A C 1
ATOM 815 O O . PHE A 1 98 ? 14.937 1.565 -26.649 1.00 77.44 98 PHE A O 1
ATOM 822 N N . LEU A 1 99 ? 14.490 2.797 -24.822 1.00 68.38 99 LEU A N 1
ATOM 823 C CA . LEU A 1 99 ? 15.013 4.067 -25.341 1.00 68.38 99 LEU A CA 1
ATOM 824 C C . LEU A 1 99 ? 16.492 4.301 -24.978 1.00 68.38 99 LEU A C 1
ATOM 826 O O . LEU A 1 99 ? 17.117 5.186 -25.561 1.00 68.38 99 LEU A O 1
ATOM 830 N N . GLY A 1 100 ? 16.997 3.579 -23.973 1.00 60.94 100 GLY A N 1
ATOM 831 C CA . GLY A 1 100 ? 18.376 3.643 -23.484 1.00 60.94 100 GLY A CA 1
ATOM 832 C C . GLY A 1 100 ? 19.333 2.716 -24.214 1.00 60.94 100 GLY A C 1
ATOM 833 O O . GLY A 1 100 ? 18.867 1.767 -24.881 1.00 60.94 100 GLY A O 1
#